Protein AF-X1JW30-F1 (afdb_monomer_lite)

InterPro domains:
  IPR005477 Deoxyxylulose-5-phosphate synthase [PF13292] (1-156)
  IPR005477 Deoxyxylulose-5-phosphate synthase [PTHR43322] (1-177)
  IPR029061 Thiamin diphosphate-binding fold [SSF52518] (1-176)

Secondary structure (DSSP, 8-state):
-HHHHHHHT-----EEEEEHHHHTSHHHHHHHHHHHHH----EEEEEE----SS---SHHHHHHHHHHHHHHHHHHHHHHHHHHTT-TTHHHHHHHHHHHHHHHHTT--S--HHHHHHHTT-EEEEEEETT-HHHHHHHHHHHHT-SS-EEEEEE--TTTT-HHHHS-TTGGG--------

Radius of gyration: 19.72 Å; chains: 1; bounding box: 57×34×56 Å

Organism: NCBI:txid412755

Foldseek 3Di:
DQVVCVVVVHDDAAEAEDEPQRCPDPVNVVVLLVQLVVQGQYEYEYEYAPDDLDPDDDDSSVLSVVQVVVVVLVVVVVVVVVVLVPDPCSVVVVVVNVVVVVVVVVPPPDDDVQNVSVVSNAREADQDAQPPVVRVVVRVVVSSPDRGHYYHRYHYHPCPPNVVCSVCVNVPPDDDDDDDD

pLDDT: mean 77.7, std 19.13, range [32.91, 98.06]

Structure (mmCIF, N/CA/C/O backbone):
data_AF-X1JW30-F1
#
_entry.id   AF-X1JW30-F1
#
loop_
_atom_site.group_PDB
_atom_site.id
_atom_site.type_symbol
_atom_site.label_atom_id
_atom_site.label_alt_id
_atom_site.label_comp_id
_atom_site.label_asym_id
_atom_site.label_entity_id
_atom_site.label_seq_id
_atom_site.pdbx_PDB_ins_code
_atom_site.Cartn_x
_atom_site.Cartn_y
_atom_site.Cartn_z
_atom_site.occupancy
_atom_site.B_iso_or_equiv
_atom_site.auth_seq_id
_atom_site.auth_comp_id
_atom_site.auth_asym_id
_atom_site.auth_atom_id
_atom_site.pdbx_PDB_model_num
ATOM 1 N N . MET A 1 1 ? -18.725 2.017 6.423 1.00 93.06 1 MET A N 1
ATOM 2 C CA . MET A 1 1 ? -18.702 0.553 6.645 1.00 93.06 1 MET A CA 1
ATOM 3 C C . MET A 1 1 ? -17.951 0.191 7.919 1.00 93.06 1 MET A C 1
ATOM 5 O O . MET A 1 1 ? -18.615 -0.245 8.840 1.00 93.06 1 MET A O 1
ATOM 9 N N . ALA A 1 2 ? -16.636 0.427 8.033 1.00 96.25 2 ALA A N 1
ATOM 10 C CA . ALA A 1 2 ? -15.860 0.019 9.218 1.00 96.25 2 ALA A CA 1
ATOM 11 C C . ALA A 1 2 ? -16.401 0.589 10.549 1.00 96.25 2 ALA A C 1
ATOM 13 O O . ALA A 1 2 ? -16.665 -0.163 11.473 1.00 96.25 2 ALA A O 1
ATOM 14 N N . ILE A 1 3 ? -16.714 1.886 10.600 1.00 96.69 3 ILE A N 1
ATOM 15 C CA . ILE A 1 3 ? -17.334 2.496 11.791 1.00 96.69 3 ILE A CA 1
ATOM 16 C C . ILE A 1 3 ? -18.726 1.928 12.088 1.00 96.69 3 ILE A C 1
ATOM 18 O O . ILE A 1 3 ? -19.068 1.710 13.241 1.00 96.69 3 ILE A O 1
ATOM 22 N N . ALA A 1 4 ? -19.528 1.655 11.057 1.00 97.06 4 ALA A N 1
ATOM 23 C CA . ALA A 1 4 ? -20.859 1.080 11.247 1.00 97.06 4 ALA A CA 1
ATOM 24 C C . ALA A 1 4 ? -20.782 -0.344 11.821 1.00 97.06 4 ALA A C 1
ATOM 26 O O . ALA A 1 4 ? -21.539 -0.661 12.730 1.00 97.06 4 ALA A O 1
ATOM 27 N N . ARG A 1 5 ? -19.836 -1.163 11.336 1.00 97.12 5 ARG A N 1
ATOM 28 C CA . ARG A 1 5 ? -19.518 -2.479 11.905 1.00 97.12 5 ARG A CA 1
ATOM 29 C C . ARG A 1 5 ? -19.197 -2.367 13.393 1.00 97.12 5 ARG A C 1
ATOM 31 O O . ARG A 1 5 ? -19.779 -3.083 14.196 1.00 97.12 5 ARG A O 1
ATOM 38 N N . ASP A 1 6 ? -18.288 -1.458 13.741 1.00 95.81 6 ASP A N 1
ATOM 39 C CA . ASP A 1 6 ? -17.817 -1.307 15.118 1.00 95.81 6 ASP A CA 1
ATOM 40 C C . ASP A 1 6 ? -18.956 -0.862 16.049 1.00 95.81 6 ASP A C 1
ATOM 42 O O . ASP A 1 6 ? -19.104 -1.402 17.141 1.00 95.81 6 ASP A O 1
ATOM 46 N N . LEU A 1 7 ? -19.808 0.068 15.598 1.00 97.06 7 LEU A N 1
ATOM 47 C CA . LEU A 1 7 ? -20.989 0.517 16.345 1.00 97.06 7 LEU A CA 1
ATOM 48 C C . LEU A 1 7 ? -22.055 -0.578 16.506 1.00 97.06 7 LEU A C 1
ATOM 50 O O . LEU A 1 7 ? -22.776 -0.575 17.500 1.00 97.06 7 LEU A O 1
ATOM 54 N N . ALA A 1 8 ? -22.162 -1.497 15.544 1.00 97.56 8 ALA A N 1
ATOM 55 C CA . ALA A 1 8 ? -23.084 -2.630 15.595 1.00 97.56 8 ALA A CA 1
ATOM 56 C C . ALA A 1 8 ? -22.550 -3.817 16.422 1.00 97.56 8 ALA A C 1
ATOM 58 O O . ALA A 1 8 ? -23.312 -4.732 16.723 1.00 97.56 8 ALA A O 1
ATOM 59 N N . GLY A 1 9 ? -21.267 -3.809 16.806 1.00 96.25 9 GLY A N 1
ATOM 60 C CA . GLY A 1 9 ? -20.623 -4.942 17.479 1.00 96.25 9 GLY A CA 1
ATOM 61 C C . GLY A 1 9 ? -20.348 -6.137 16.557 1.00 96.25 9 GLY A C 1
ATOM 62 O O . GLY A 1 9 ? -20.141 -7.248 17.042 1.00 96.25 9 GLY A O 1
ATOM 63 N N . ASP A 1 10 ? -20.349 -5.920 15.241 1.00 97.06 10 ASP A N 1
ATOM 64 C CA . ASP A 1 10 ? -20.069 -6.949 14.240 1.00 97.06 10 ASP A CA 1
ATOM 65 C C . ASP A 1 10 ? -18.554 -7.191 14.071 1.00 97.06 10 ASP A C 1
ATOM 67 O O . ASP A 1 10 ? -17.728 -6.345 14.413 1.00 97.06 10 ASP A O 1
ATOM 71 N N . ASP A 1 11 ? -18.165 -8.317 13.454 1.00 94.69 11 ASP A N 1
ATOM 72 C CA . ASP A 1 11 ? -16.746 -8.687 13.263 1.00 94.69 11 ASP A CA 1
ATOM 73 C C . ASP A 1 11 ? -16.348 -8.998 11.801 1.00 94.69 11 ASP A C 1
ATOM 75 O O . ASP A 1 11 ? -15.380 -9.709 11.520 1.00 94.69 11 ASP A O 1
ATOM 79 N N . TYR A 1 12 ? -17.060 -8.447 10.816 1.00 95.75 12 TYR A N 1
ATOM 80 C CA . TYR A 1 12 ? -16.685 -8.636 9.409 1.00 95.75 12 TYR A CA 1
ATOM 81 C C . TYR A 1 12 ? -15.482 -7.774 8.975 1.00 95.75 12 TYR A C 1
ATOM 83 O O . TYR A 1 12 ? -15.194 -6.697 9.503 1.00 95.75 12 TYR A O 1
ATOM 91 N N . HIS A 1 13 ? -14.755 -8.233 7.957 1.00 95.12 13 HIS A N 1
ATOM 92 C CA . HIS A 1 13 ? -13.636 -7.481 7.388 1.00 95.12 13 HIS A CA 1
ATOM 93 C C . HIS A 1 13 ? -14.127 -6.461 6.355 1.00 95.12 13 HIS A C 1
ATOM 95 O O . HIS A 1 13 ? -14.989 -6.761 5.532 1.00 95.12 13 HIS A O 1
ATOM 101 N N . VAL A 1 14 ? -13.550 -5.258 6.379 1.00 97.06 14 VAL A N 1
ATOM 102 C CA . VAL A 1 14 ? -13.794 -4.213 5.376 1.00 97.06 14 VAL A CA 1
ATOM 103 C C . VAL A 1 14 ? -12.520 -4.031 4.567 1.00 97.06 14 VAL A C 1
ATOM 105 O O . VAL A 1 14 ? -11.461 -3.775 5.145 1.00 97.06 14 VAL A O 1
ATOM 108 N N . ILE A 1 15 ? -12.629 -4.174 3.247 1.00 97.50 15 ILE A N 1
ATOM 109 C CA . ILE A 1 15 ? -11.513 -4.029 2.311 1.00 97.50 15 ILE A CA 1
ATOM 110 C C . ILE A 1 15 ? -11.893 -2.982 1.264 1.00 97.50 15 ILE A C 1
ATOM 112 O O . ILE A 1 15 ? -12.941 -3.092 0.632 1.00 97.50 15 ILE A O 1
ATOM 116 N N . ALA A 1 16 ? -11.049 -1.969 1.088 1.00 97.25 16 ALA A N 1
ATOM 117 C CA . ALA A 1 16 ? -11.183 -0.955 0.050 1.00 97.25 16 ALA A CA 1
ATOM 118 C C . ALA A 1 16 ? -10.051 -1.123 -0.964 1.00 97.25 16 ALA A C 1
ATOM 120 O O . ALA A 1 16 ? -8.890 -1.156 -0.574 1.00 97.25 16 ALA A O 1
ATOM 121 N N . ILE A 1 17 ? -10.373 -1.212 -2.254 1.00 96.88 17 ILE A N 1
ATOM 122 C CA . ILE A 1 17 ? -9.376 -1.299 -3.328 1.00 96.88 17 ILE A CA 1
ATOM 123 C C . ILE A 1 17 ? -9.356 0.035 -4.067 1.00 96.88 17 ILE A C 1
ATOM 125 O O . ILE A 1 17 ? -10.401 0.512 -4.509 1.00 96.88 17 ILE A O 1
ATOM 129 N N . ILE A 1 18 ? -8.178 0.637 -4.201 1.00 94.94 18 ILE A N 1
ATOM 130 C CA . ILE A 1 18 ? -7.988 1.939 -4.841 1.00 94.94 18 ILE A CA 1
ATOM 131 C C . ILE A 1 18 ? -6.841 1.880 -5.851 1.00 94.94 18 ILE A C 1
ATOM 133 O O . ILE A 1 18 ? -5.849 1.196 -5.626 1.00 94.94 18 ILE A O 1
ATOM 137 N N . GLY A 1 19 ? -6.977 2.578 -6.979 1.00 91.94 19 GLY A N 1
ATOM 138 C CA . GLY A 1 19 ? -5.892 2.732 -7.953 1.00 91.94 19 GLY A CA 1
ATOM 139 C C . GLY A 1 19 ? -4.917 3.852 -7.579 1.00 91.94 19 GLY A C 1
ATOM 140 O O . GLY A 1 19 ? -5.288 4.810 -6.897 1.00 91.94 19 GLY A O 1
ATOM 141 N N . ASP A 1 20 ? -3.695 3.779 -8.094 1.00 88.00 20 ASP A N 1
ATOM 142 C CA . ASP A 1 20 ? -2.661 4.822 -8.003 1.00 88.00 20 ASP A CA 1
ATOM 143 C C . ASP A 1 20 ? -3.094 6.189 -8.552 1.00 88.00 20 ASP A C 1
ATOM 145 O O . ASP A 1 20 ? -2.749 7.217 -7.975 1.00 88.00 20 ASP A O 1
ATOM 149 N N . GLY A 1 21 ? -3.914 6.236 -9.602 1.00 85.00 21 GLY A N 1
ATOM 150 C CA . GLY A 1 21 ? -4.504 7.499 -10.068 1.00 85.00 21 GLY A CA 1
ATOM 151 C C . GLY A 1 21 ? -5.602 8.056 -9.147 1.00 85.00 21 GLY A C 1
ATOM 152 O O . GLY A 1 21 ? -5.806 9.265 -9.063 1.00 85.00 21 GLY A O 1
ATOM 153 N N . ALA A 1 22 ? -6.320 7.190 -8.428 1.00 88.06 22 ALA A N 1
ATOM 154 C CA . ALA A 1 22 ? -7.417 7.605 -7.554 1.00 88.06 22 ALA A CA 1
ATOM 155 C C . ALA A 1 22 ? -6.911 8.088 -6.186 1.00 88.06 22 ALA A C 1
ATOM 157 O O . ALA A 1 22 ? -7.460 9.037 -5.625 1.00 88.06 22 ALA A O 1
ATOM 158 N N . ILE A 1 23 ? -5.836 7.484 -5.669 1.00 89.06 23 ILE A N 1
ATOM 159 C CA . ILE A 1 23 ? -5.263 7.848 -4.366 1.00 89.06 23 ILE A CA 1
ATOM 160 C C . ILE A 1 23 ? -4.626 9.245 -4.363 1.00 89.06 23 ILE A C 1
ATOM 162 O O . ILE A 1 23 ? -4.519 9.869 -3.312 1.00 89.06 23 ILE A O 1
ATOM 166 N N . THR A 1 24 ? -4.255 9.776 -5.534 1.00 84.12 24 THR A N 1
ATOM 167 C CA . THR A 1 24 ? -3.771 11.159 -5.669 1.00 84.12 24 THR A CA 1
ATOM 168 C C . THR A 1 24 ? -4.877 12.208 -5.534 1.00 84.12 24 THR A C 1
ATOM 170 O O . THR A 1 24 ? -4.575 13.394 -5.418 1.00 84.12 24 THR A O 1
ATOM 173 N N . GLY A 1 25 ? -6.151 11.804 -5.549 1.00 86.88 25 GLY A N 1
ATOM 174 C CA . GLY A 1 25 ? -7.276 12.706 -5.324 1.00 86.88 25 GLY A CA 1
ATOM 175 C C . GLY A 1 25 ? -7.365 13.166 -3.866 1.00 86.88 25 GLY A C 1
ATOM 176 O O . GLY A 1 25 ? -7.225 12.365 -2.945 1.00 86.88 25 GLY A O 1
ATOM 177 N N . GLY A 1 26 ? -7.670 14.450 -3.644 1.00 87.81 26 GLY A N 1
ATOM 178 C CA . GLY A 1 26 ? -7.732 15.031 -2.294 1.00 87.81 26 GLY A CA 1
ATOM 179 C C . GLY A 1 26 ? -8.696 14.307 -1.345 1.00 87.81 26 GLY A C 1
ATOM 180 O O . GLY A 1 26 ? -8.361 14.092 -0.186 1.00 87.81 26 GLY A O 1
ATOM 181 N N . MET A 1 27 ? -9.848 13.842 -1.846 1.00 92.19 27 MET A N 1
ATOM 182 C CA . MET A 1 27 ? -10.805 13.065 -1.042 1.00 92.19 27 MET A CA 1
ATOM 183 C C . MET A 1 27 ? -10.238 11.722 -0.574 1.00 92.19 27 MET A C 1
ATOM 185 O O . MET A 1 27 ? -10.523 11.299 0.542 1.00 92.19 27 MET A O 1
ATOM 189 N N . ALA A 1 28 ? -9.445 11.047 -1.410 1.00 92.25 28 ALA A N 1
ATOM 190 C CA . ALA A 1 28 ? -8.826 9.782 -1.032 1.00 92.25 28 ALA A CA 1
ATOM 191 C C . ALA A 1 28 ? -7.773 10.003 0.060 1.00 92.25 28 ALA A C 1
ATOM 193 O O . ALA A 1 28 ? -7.731 9.251 1.030 1.00 92.25 28 ALA A O 1
ATOM 194 N N . PHE A 1 29 ? -6.970 11.063 -0.064 1.00 90.12 29 PHE A N 1
ATOM 195 C CA . PHE A 1 29 ? -5.985 11.424 0.952 1.00 90.12 29 PHE A CA 1
ATOM 196 C C . PHE A 1 29 ? -6.639 11.805 2.290 1.00 90.12 29 PHE A C 1
ATOM 198 O O . PHE A 1 29 ? -6.235 11.293 3.331 1.00 90.12 29 PHE A O 1
ATOM 205 N N . GLU A 1 30 ? -7.695 12.621 2.264 1.00 93.25 30 GLU A N 1
ATOM 206 C CA . GLU A 1 30 ? -8.449 12.977 3.473 1.00 93.25 30 GLU A CA 1
ATOM 207 C C . GLU A 1 30 ? -9.092 11.745 4.122 1.00 93.25 30 GLU A C 1
ATOM 209 O O . GLU A 1 30 ? -9.022 11.561 5.335 1.00 93.25 30 GLU A O 1
ATOM 214 N N . ALA A 1 31 ? -9.653 10.837 3.317 1.00 95.00 31 ALA A N 1
ATOM 215 C CA . ALA A 1 31 ? -10.207 9.588 3.822 1.00 95.00 31 ALA A CA 1
ATOM 216 C C . ALA A 1 31 ? -9.140 8.703 4.487 1.00 95.00 31 ALA A C 1
ATOM 218 O O . ALA A 1 31 ? -9.427 8.085 5.509 1.00 95.00 31 ALA A O 1
ATOM 219 N N . LEU A 1 32 ? -7.916 8.646 3.951 1.00 94.38 32 LEU A N 1
ATOM 220 C CA . LEU A 1 32 ? -6.808 7.902 4.561 1.00 94.38 32 LEU A CA 1
ATOM 221 C C . LEU A 1 32 ? -6.380 8.512 5.896 1.00 94.38 32 LEU A C 1
ATOM 223 O O . LEU A 1 32 ? -6.203 7.773 6.863 1.00 94.38 32 LEU A O 1
ATOM 227 N N . ASN A 1 33 ? -6.285 9.840 5.964 1.00 94.25 33 ASN A N 1
ATOM 228 C CA . ASN A 1 33 ? -6.016 10.557 7.207 1.00 94.25 33 ASN A CA 1
ATOM 229 C C . ASN A 1 33 ? -7.102 10.273 8.262 1.00 94.25 33 ASN A C 1
ATOM 231 O O . ASN A 1 33 ? -6.800 9.923 9.402 1.00 94.25 33 ASN A O 1
ATOM 235 N N . GLN A 1 34 ? -8.375 10.316 7.859 1.00 95.81 34 GLN A N 1
ATOM 236 C CA . GLN A 1 34 ? -9.508 10.003 8.728 1.00 95.81 34 GLN A CA 1
ATOM 237 C C . GLN A 1 34 ? -9.497 8.539 9.195 1.00 95.81 34 GLN A C 1
ATOM 239 O O . GLN A 1 34 ? -9.752 8.259 10.365 1.00 95.81 34 GLN A O 1
ATOM 244 N N . VAL A 1 35 ? -9.204 7.590 8.301 1.00 95.31 35 VAL A N 1
ATOM 245 C CA . VAL A 1 35 ? -9.083 6.161 8.634 1.00 95.31 35 VAL A CA 1
ATOM 246 C C . VAL A 1 35 ? -7.995 5.944 9.683 1.00 95.31 35 VAL A C 1
ATOM 248 O O . VAL A 1 35 ? -8.228 5.244 10.669 1.00 95.31 35 VAL A O 1
ATOM 251 N N . GLY A 1 36 ? -6.842 6.579 9.489 1.00 94.56 36 GLY A N 1
ATOM 252 C CA . GLY A 1 36 ? -5.742 6.599 10.440 1.00 94.56 36 GLY A CA 1
ATOM 253 C C . GLY A 1 36 ? -6.133 7.127 11.811 1.00 94.56 36 GLY A C 1
ATOM 254 O O . GLY A 1 36 ? -5.902 6.470 12.825 1.00 94.56 36 GLY A O 1
ATOM 255 N N . HIS A 1 37 ? -6.789 8.287 11.828 1.00 95.62 37 HIS A N 1
ATOM 256 C CA . HIS A 1 37 ? -7.262 8.934 13.047 1.00 95.62 37 HIS A CA 1
ATOM 257 C C . HIS A 1 37 ? -8.276 8.079 13.822 1.00 95.62 37 HIS A C 1
ATOM 259 O O . HIS A 1 37 ? -8.191 7.970 15.043 1.00 95.62 37 HIS A O 1
ATOM 265 N N . LEU A 1 38 ? -9.227 7.454 13.121 1.00 95.06 38 LEU A N 1
ATOM 266 C CA . LEU A 1 38 ? -10.270 6.635 13.742 1.00 95.06 38 LEU A CA 1
ATOM 267 C C . LEU A 1 38 ? -9.743 5.287 14.251 1.00 95.06 38 LEU A C 1
ATOM 269 O O . LEU A 1 38 ? -10.348 4.702 15.146 1.00 95.06 38 LEU A O 1
ATOM 273 N N . GLY A 1 39 ? -8.666 4.756 13.664 1.00 94.19 39 GLY A N 1
ATOM 274 C CA . GLY A 1 39 ? -8.038 3.503 14.097 1.00 94.19 39 GLY A CA 1
ATOM 275 C C . GLY A 1 39 ? -8.902 2.245 13.925 1.00 94.19 39 GLY A C 1
ATOM 276 O O . GLY A 1 39 ? -8.510 1.170 14.375 1.00 94.19 39 GLY A O 1
ATOM 277 N N . SER A 1 40 ? -10.062 2.356 13.272 1.00 94.81 40 SER A N 1
ATOM 278 C CA . SER A 1 40 ? -10.979 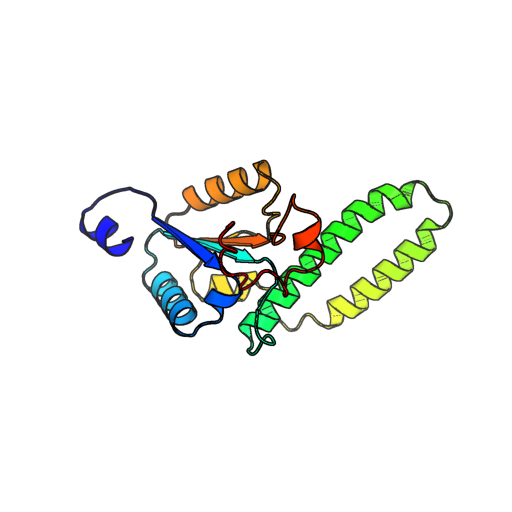1.240 13.022 1.00 94.81 40 SER A CA 1
ATOM 279 C C . SER A 1 40 ? -10.367 0.222 12.057 1.00 94.81 40 SER A C 1
ATOM 281 O O . SER A 1 40 ? -9.714 0.583 11.078 1.00 94.81 40 SER A O 1
ATOM 283 N N . ARG A 1 41 ? -10.609 -1.073 12.290 1.00 96.12 41 ARG A N 1
ATOM 284 C CA . ARG A 1 41 ? -10.047 -2.151 11.462 1.00 96.12 41 ARG A CA 1
ATOM 285 C C . ARG A 1 41 ? -10.576 -2.086 10.024 1.00 96.12 41 ARG A C 1
ATOM 287 O O . ARG A 1 41 ? -11.725 -2.448 9.760 1.00 96.12 41 ARG A O 1
ATOM 294 N N . ILE A 1 42 ? -9.724 -1.693 9.085 1.00 97.56 42 ILE A N 1
ATOM 295 C CA . ILE A 1 42 ? -9.985 -1.680 7.640 1.00 97.56 42 ILE A CA 1
ATOM 296 C C . ILE A 1 42 ? -8.694 -2.001 6.883 1.00 97.56 42 ILE A C 1
ATOM 298 O O . ILE A 1 42 ? -7.609 -1.617 7.312 1.00 97.56 42 ILE A O 1
ATOM 302 N N . CYS A 1 43 ? -8.805 -2.706 5.760 1.00 98.06 43 CYS A N 1
ATOM 303 C CA . CYS A 1 43 ? -7.692 -2.936 4.847 1.00 98.06 43 CYS A CA 1
ATOM 304 C C . CYS A 1 43 ? -7.871 -2.093 3.587 1.00 98.06 43 CYS A C 1
ATOM 306 O O . CYS A 1 43 ? -8.859 -2.240 2.872 1.00 98.06 43 CYS A O 1
ATOM 308 N N . VAL A 1 44 ? -6.926 -1.202 3.314 1.00 97.88 44 VAL A N 1
ATOM 309 C CA . VAL A 1 44 ? -6.852 -0.464 2.056 1.00 97.88 44 VAL A CA 1
ATOM 310 C C . VAL A 1 44 ? -5.813 -1.139 1.176 1.00 97.88 44 VAL A C 1
ATOM 312 O O . VAL A 1 44 ? -4.664 -1.288 1.574 1.00 97.88 44 VAL A O 1
ATOM 315 N N . VAL A 1 45 ? -6.210 -1.546 -0.021 1.00 98.00 45 VAL A N 1
ATOM 316 C CA . VAL A 1 45 ? -5.339 -2.154 -1.022 1.00 98.00 45 VAL A CA 1
ATOM 317 C C . VAL A 1 45 ? -5.130 -1.149 -2.144 1.00 98.00 45 VAL A C 1
ATOM 319 O O . VAL A 1 45 ? -6.066 -0.806 -2.867 1.00 98.00 45 VAL A O 1
ATOM 322 N N . LEU A 1 46 ? -3.897 -0.682 -2.298 1.00 96.25 46 LEU A N 1
ATOM 323 C CA . LEU A 1 46 ? -3.482 0.126 -3.434 1.00 96.25 46 LEU A CA 1
ATOM 324 C C . LEU A 1 46 ? -3.079 -0.794 -4.586 1.00 96.25 46 LEU A C 1
ATOM 326 O O . LEU A 1 46 ? -2.103 -1.530 -4.473 1.00 96.25 46 LEU A O 1
ATOM 330 N N . ASN A 1 47 ? -3.808 -0.718 -5.695 1.00 94.81 47 ASN A N 1
ATOM 331 C CA . ASN A 1 47 ? -3.426 -1.297 -6.975 1.00 94.81 47 ASN A CA 1
ATOM 332 C C . ASN A 1 47 ? -2.617 -0.267 -7.775 1.00 94.81 47 ASN A C 1
ATOM 334 O O . ASN A 1 47 ? -3.183 0.602 -8.439 1.00 94.81 47 ASN A O 1
ATOM 338 N N . ASP A 1 48 ? -1.296 -0.372 -7.692 1.00 91.88 48 ASP A N 1
ATOM 339 C CA . ASP A 1 48 ? -0.351 0.489 -8.387 1.00 91.88 48 ASP A CA 1
ATOM 340 C C . ASP A 1 48 ? 0.113 -0.141 -9.708 1.00 91.88 48 ASP A C 1
ATOM 342 O O . ASP A 1 48 ? 0.961 -1.036 -9.731 1.00 91.88 48 ASP A O 1
ATOM 346 N N . ASN A 1 49 ? -0.432 0.333 -10.830 1.00 86.81 49 ASN A N 1
ATOM 347 C CA . ASN A 1 49 ? -0.023 -0.106 -12.169 1.00 86.81 49 ASN A CA 1
ATOM 348 C C . ASN A 1 49 ? 0.878 0.910 -12.896 1.00 86.81 49 ASN A C 1
ATOM 350 O O . ASN A 1 49 ? 1.492 0.569 -13.912 1.00 86.81 49 ASN A O 1
ATOM 354 N N . GLY A 1 50 ? 0.993 2.134 -12.378 1.00 75.81 50 GLY A N 1
ATOM 355 C CA . GLY A 1 50 ? 1.816 3.197 -12.932 1.00 75.81 50 GLY A CA 1
ATOM 356 C C . GLY A 1 50 ? 1.295 3.913 -14.153 1.00 75.81 50 GLY A C 1
ATOM 357 O O . GLY A 1 50 ? 2.065 4.627 -14.794 1.00 75.81 50 GLY A O 1
ATOM 358 N N . MET A 1 51 ? 0.018 3.742 -14.473 1.00 65.25 51 MET A N 1
ATOM 359 C CA . MET A 1 51 ? -0.635 4.411 -15.583 1.00 65.25 51 MET A CA 1
ATOM 360 C C . MET A 1 51 ? -1.561 5.497 -15.044 1.00 65.25 51 MET A C 1
ATOM 362 O O . MET A 1 51 ? -2.692 5.230 -14.645 1.00 65.25 51 MET A O 1
ATOM 366 N N . SER A 1 52 ? -1.098 6.745 -15.103 1.00 51.56 52 SER A N 1
ATOM 367 C CA . SER A 1 52 ? -1.957 7.915 -14.936 1.00 51.56 52 SER A CA 1
ATOM 368 C C . SER A 1 52 ? -2.269 8.487 -16.321 1.00 51.56 52 SER A C 1
ATOM 370 O O . SER A 1 52 ? -1.362 8.714 -17.118 1.00 51.56 52 SER A O 1
ATOM 372 N N . ILE A 1 53 ? -3.556 8.668 -16.639 1.00 40.19 53 ILE A N 1
ATOM 373 C CA . ILE A 1 53 ? -4.043 9.139 -17.957 1.00 40.19 53 ILE A CA 1
ATOM 374 C C . ILE A 1 53 ? -3.561 10.575 -18.259 1.00 40.19 53 ILE A C 1
ATOM 376 O O . ILE A 1 53 ? -3.449 10.972 -19.416 1.00 40.19 53 ILE A O 1
ATOM 380 N N . SER A 1 54 ? -3.212 11.328 -17.217 1.00 43.88 54 SER A N 1
ATOM 381 C CA . SER A 1 54 ? -2.677 12.689 -17.276 1.00 43.88 54 SER A CA 1
ATOM 382 C C . SER A 1 54 ? -1.309 12.735 -16.587 1.00 43.88 54 SER A C 1
ATOM 384 O O . SER A 1 54 ? -1.087 11.950 -15.663 1.00 43.88 54 SER A O 1
ATOM 386 N N . PRO A 1 55 ? -0.388 13.636 -16.988 1.00 46.06 55 PRO A N 1
ATOM 387 C CA . PRO A 1 55 ? 0.938 13.736 -16.379 1.00 46.06 55 PRO A CA 1
ATOM 388 C C . PRO A 1 55 ? 0.835 13.800 -14.852 1.00 46.06 55 PRO A C 1
ATOM 390 O O . PRO A 1 55 ? 0.063 14.588 -14.303 1.00 46.06 55 PRO A O 1
ATOM 393 N N . THR A 1 56 ? 1.599 12.946 -14.173 1.00 52.94 56 THR A N 1
ATOM 394 C CA . THR A 1 56 ? 1.564 12.779 -12.720 1.00 52.94 56 THR A CA 1
ATOM 395 C C . THR A 1 56 ? 1.948 14.091 -12.031 1.00 52.94 56 THR A C 1
ATOM 397 O O . THR A 1 56 ? 3.114 14.485 -11.992 1.00 52.94 56 THR A O 1
ATOM 400 N N . VAL A 1 57 ? 0.958 14.794 -11.480 1.00 59.19 57 VAL A N 1
ATOM 401 C CA . VAL A 1 57 ? 1.157 16.022 -10.701 1.00 59.19 57 VAL A CA 1
ATOM 402 C C . VAL A 1 57 ? 1.010 15.727 -9.208 1.00 59.19 57 VAL A C 1
ATOM 404 O O . VAL A 1 57 ? 0.091 15.035 -8.785 1.00 59.19 57 VAL A O 1
ATOM 407 N N . GLY A 1 58 ? 1.928 16.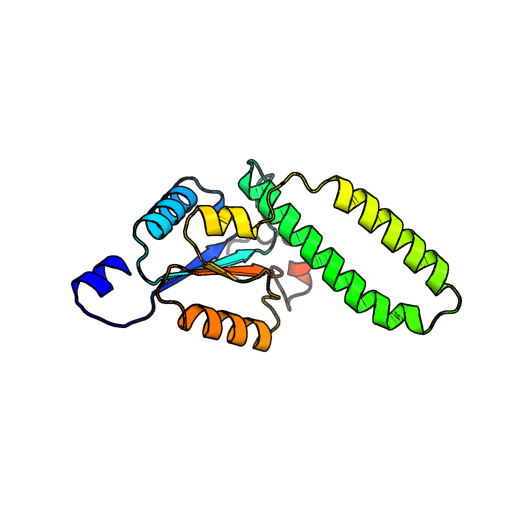257 -8.393 1.00 71.81 58 GLY A N 1
ATOM 408 C CA . GLY A 1 58 ? 1.853 16.197 -6.927 1.00 71.81 58 GLY A CA 1
ATOM 409 C C . GLY A 1 58 ? 2.939 15.363 -6.236 1.00 71.81 58 GLY A C 1
ATOM 410 O O . GLY A 1 58 ? 3.690 14.612 -6.858 1.00 71.81 58 GLY A O 1
ATOM 411 N N . GLY A 1 59 ? 3.054 15.535 -4.916 1.00 78.25 59 GLY A N 1
ATOM 412 C CA . GLY A 1 59 ? 4.058 14.853 -4.088 1.00 78.25 59 GLY A CA 1
ATOM 413 C C . GLY A 1 59 ? 3.793 13.356 -3.911 1.00 78.25 59 GLY A C 1
ATOM 414 O O . GLY A 1 59 ? 4.733 12.566 -3.953 1.00 78.25 59 GLY A O 1
ATOM 415 N N . LEU A 1 60 ? 2.521 12.960 -3.788 1.00 82.44 60 LEU A N 1
ATOM 416 C CA . LEU A 1 60 ? 2.134 11.559 -3.606 1.00 82.44 60 LEU A CA 1
ATOM 417 C C . LEU A 1 60 ? 2.411 10.716 -4.858 1.00 82.44 60 LEU A C 1
ATOM 419 O O . LEU A 1 60 ? 2.984 9.638 -4.756 1.00 82.44 60 LEU A O 1
ATOM 423 N N . ALA A 1 61 ? 2.108 11.253 -6.039 1.00 81.75 61 ALA A N 1
ATOM 424 C CA . ALA A 1 61 ? 2.475 10.654 -7.319 1.00 81.75 61 ALA A CA 1
ATOM 425 C C . ALA A 1 61 ? 3.982 10.351 -7.407 1.00 81.75 61 ALA A C 1
ATOM 427 O O . ALA A 1 61 ? 4.382 9.219 -7.669 1.00 81.75 61 ALA A O 1
ATOM 428 N N . LYS A 1 62 ? 4.827 11.344 -7.089 1.00 81.12 62 LYS A N 1
ATOM 429 C CA . LYS A 1 62 ? 6.292 11.184 -7.073 1.00 81.12 62 LYS A CA 1
ATOM 430 C C . LYS A 1 62 ? 6.763 10.144 -6.055 1.00 81.12 62 LYS A C 1
ATOM 432 O O . LYS A 1 62 ? 7.764 9.469 -6.294 1.00 81.12 62 LYS A O 1
ATOM 437 N N . LEU A 1 63 ? 6.080 10.036 -4.914 1.00 82.88 63 LEU A N 1
ATOM 438 C CA . LEU A 1 63 ? 6.376 9.013 -3.915 1.00 82.88 63 LEU A CA 1
ATOM 439 C C . LEU A 1 63 ? 6.082 7.613 -4.463 1.00 82.88 63 LEU A C 1
ATOM 441 O O . LEU A 1 63 ? 6.948 6.747 -4.362 1.00 82.88 63 LEU A O 1
ATOM 445 N N . LEU A 1 64 ? 4.906 7.403 -5.062 1.00 84.06 64 LEU A N 1
ATOM 446 C CA . LEU A 1 64 ? 4.523 6.121 -5.662 1.00 84.06 64 LEU A CA 1
ATOM 447 C C . LEU A 1 64 ? 5.469 5.727 -6.802 1.00 84.06 64 LEU A C 1
ATOM 449 O O . LEU A 1 64 ? 5.979 4.608 -6.815 1.00 84.06 64 LEU A O 1
ATOM 453 N N . ASP A 1 65 ? 5.818 6.667 -7.683 1.00 83.12 65 ASP A N 1
ATOM 454 C CA . ASP A 1 65 ? 6.781 6.422 -8.761 1.00 83.12 65 ASP A CA 1
ATOM 455 C C . ASP A 1 65 ? 8.158 5.999 -8.223 1.00 83.12 65 ASP A C 1
ATOM 457 O O . ASP A 1 65 ? 8.784 5.082 -8.763 1.00 83.12 65 ASP A O 1
ATOM 461 N N . ARG A 1 66 ? 8.617 6.606 -7.117 1.00 81.06 66 ARG A N 1
ATOM 462 C CA . ARG A 1 66 ? 9.855 6.196 -6.437 1.00 81.06 66 ARG A CA 1
ATOM 463 C C . ARG A 1 66 ? 9.749 4.777 -5.878 1.00 81.06 66 ARG A C 1
ATOM 465 O O . ARG A 1 66 ? 10.668 3.991 -6.091 1.00 81.06 66 ARG A O 1
ATOM 472 N N . VAL A 1 67 ? 8.637 4.433 -5.217 1.00 83.69 67 VAL A N 1
ATOM 473 C CA . VAL A 1 67 ? 8.399 3.068 -4.703 1.00 83.69 67 VAL A CA 1
ATOM 474 C C . VAL A 1 67 ? 8.508 2.053 -5.833 1.00 83.69 67 VAL A C 1
ATOM 476 O O . VAL A 1 67 ? 9.200 1.041 -5.711 1.00 83.69 67 VAL A O 1
ATOM 479 N N . ARG A 1 68 ? 7.830 2.336 -6.947 1.00 82.44 68 ARG A N 1
ATOM 480 C CA . ARG A 1 68 ? 7.765 1.444 -8.097 1.00 82.44 68 ARG A CA 1
ATOM 481 C C . ARG A 1 68 ? 9.131 1.268 -8.744 1.00 82.44 68 ARG A C 1
ATOM 483 O O . ARG A 1 68 ? 9.497 0.146 -9.096 1.00 82.44 68 ARG A O 1
ATOM 490 N N . PHE A 1 69 ? 9.890 2.354 -8.889 1.00 79.69 69 PHE A N 1
ATOM 491 C CA . PHE A 1 69 ? 11.253 2.307 -9.407 1.00 79.69 69 PHE A CA 1
ATOM 492 C C . PHE A 1 69 ? 12.160 1.450 -8.517 1.00 79.69 69 PHE A C 1
ATOM 494 O O . PHE A 1 69 ? 12.800 0.524 -9.019 1.00 79.69 69 PHE A O 1
ATOM 501 N N . ASP A 1 70 ? 12.157 1.696 -7.204 1.00 79.19 70 ASP A N 1
ATOM 502 C CA . ASP A 1 70 ? 12.971 0.948 -6.241 1.00 79.19 70 ASP A CA 1
ATOM 503 C C . ASP A 1 70 ? 12.619 -0.546 -6.242 1.00 79.19 70 ASP A C 1
ATOM 505 O O . ASP A 1 70 ? 13.510 -1.399 -6.209 1.00 79.19 70 ASP A O 1
ATOM 509 N N . TYR A 1 71 ? 11.328 -0.880 -6.326 1.00 81.94 71 TYR A N 1
ATOM 510 C CA . TYR A 1 71 ? 10.860 -2.260 -6.421 1.00 81.94 71 TYR A CA 1
ATOM 511 C C . TYR A 1 71 ? 11.312 -2.941 -7.721 1.00 81.94 71 TYR A C 1
ATOM 513 O O . TYR A 1 71 ? 11.901 -4.024 -7.684 1.00 81.94 71 TYR A O 1
ATOM 521 N N . ARG A 1 72 ? 11.089 -2.298 -8.877 1.00 79.00 72 ARG A N 1
ATOM 522 C CA . ARG A 1 72 ? 11.488 -2.831 -10.192 1.00 79.00 72 ARG A CA 1
ATOM 523 C C . ARG A 1 72 ? 13.001 -3.017 -10.284 1.00 79.00 72 ARG A C 1
ATOM 525 O O . ARG A 1 72 ? 13.453 -4.035 -10.808 1.00 79.00 72 ARG A O 1
ATOM 532 N N . TYR A 1 73 ? 13.776 -2.079 -9.738 1.00 75.31 73 TYR A N 1
ATOM 533 C CA . TYR A 1 73 ? 15.232 -2.177 -9.674 1.00 75.31 73 TYR A CA 1
ATOM 534 C C . TYR A 1 73 ? 15.677 -3.389 -8.844 1.00 75.31 73 TYR A C 1
ATOM 536 O O . TYR A 1 73 ? 16.474 -4.196 -9.318 1.00 75.31 73 T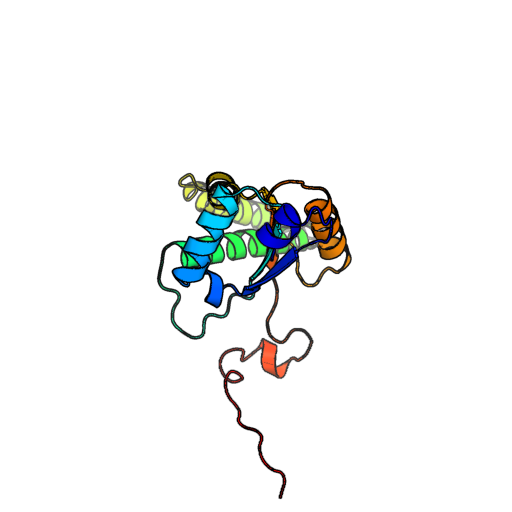YR A O 1
ATOM 544 N N . GLN A 1 74 ? 15.122 -3.575 -7.640 1.00 76.94 74 GLN A N 1
ATOM 545 C CA . GLN A 1 74 ? 15.436 -4.734 -6.792 1.00 76.94 74 GLN A CA 1
ATOM 546 C C . GLN A 1 74 ? 15.051 -6.066 -7.442 1.00 76.94 74 GLN A C 1
ATOM 548 O O . GLN A 1 74 ? 15.782 -7.050 -7.329 1.00 76.94 74 GLN A O 1
ATOM 553 N N . TRP A 1 75 ? 13.914 -6.115 -8.134 1.00 78.69 75 TRP A N 1
ATOM 554 C CA . TRP A 1 75 ? 13.492 -7.305 -8.867 1.00 78.69 75 TRP A CA 1
ATOM 555 C C . TRP A 1 75 ? 14.445 -7.636 -10.024 1.00 78.69 75 TRP A C 1
ATOM 557 O O . TRP A 1 75 ? 14.834 -8.794 -10.192 1.00 78.69 75 TRP A O 1
ATOM 567 N N . ALA A 1 76 ? 14.867 -6.623 -10.787 1.00 74.69 76 ALA A N 1
ATOM 568 C CA . ALA A 1 76 ? 15.842 -6.782 -11.862 1.00 74.69 76 ALA A CA 1
ATOM 569 C C . ALA A 1 76 ? 17.210 -7.227 -11.326 1.00 74.69 76 ALA A C 1
ATOM 571 O O . ALA A 1 76 ? 17.828 -8.109 -11.915 1.00 74.69 76 ALA A O 1
ATOM 572 N N . GLU A 1 77 ? 17.651 -6.685 -10.188 1.00 72.25 77 GLU A N 1
ATOM 573 C CA . GLU A 1 77 ? 18.874 -7.109 -9.501 1.00 72.25 77 GLU A CA 1
ATOM 574 C C . GLU A 1 77 ? 18.803 -8.590 -9.106 1.00 72.25 77 GLU A C 1
ATOM 576 O O . GLU A 1 77 ? 19.667 -9.358 -9.515 1.00 72.25 77 GLU A O 1
ATOM 581 N N . LYS A 1 78 ? 17.730 -9.032 -8.433 1.00 73.25 78 LYS A N 1
ATOM 582 C CA . LYS A 1 78 ? 17.541 -10.447 -8.053 1.00 73.25 78 LYS A CA 1
ATOM 583 C C . LYS A 1 78 ? 17.509 -11.398 -9.254 1.00 73.25 78 LYS A C 1
ATOM 585 O O . LYS A 1 78 ? 17.974 -12.533 -9.160 1.00 73.25 78 LYS A O 1
ATOM 590 N N . LYS A 1 79 ? 16.941 -10.968 -10.387 1.00 72.12 79 LYS A N 1
ATOM 591 C CA . LYS A 1 79 ? 16.972 -11.747 -11.637 1.00 72.12 79 LYS A CA 1
ATOM 592 C C . LYS A 1 79 ? 18.352 -11.736 -12.294 1.00 72.12 79 LYS A C 1
ATOM 594 O O . LYS A 1 79 ? 18.762 -12.755 -12.843 1.00 72.12 79 LYS A O 1
ATOM 599 N N . GLY A 1 80 ? 19.049 -10.605 -12.234 1.00 67.69 80 GLY A N 1
ATOM 600 C CA . GLY A 1 80 ? 20.387 -10.415 -12.781 1.00 67.69 80 GLY A CA 1
ATOM 601 C C . GLY A 1 80 ? 21.456 -11.184 -12.013 1.00 67.69 80 GLY A C 1
ATOM 602 O O . GLY A 1 80 ? 22.294 -11.814 -12.644 1.00 67.69 80 GLY A O 1
ATOM 603 N N . GLU A 1 81 ? 21.404 -11.218 -10.681 1.00 61.88 81 GLU A N 1
ATOM 604 C CA . GLU A 1 81 ? 22.321 -12.003 -9.839 1.00 61.88 81 GLU A CA 1
ATOM 605 C C . GLU A 1 81 ? 22.325 -13.483 -10.251 1.00 61.88 81 GLU A C 1
ATOM 607 O O . GLU A 1 81 ? 23.388 -14.060 -10.461 1.00 61.88 81 GLU A O 1
ATOM 612 N N . ARG A 1 82 ? 21.148 -14.055 -10.548 1.00 58.09 82 ARG A N 1
ATOM 613 C CA . ARG A 1 82 ? 21.020 -15.438 -11.048 1.00 58.09 82 ARG A CA 1
ATOM 614 C C . ARG A 1 82 ? 21.663 -15.683 -12.422 1.00 58.09 82 ARG A C 1
ATOM 616 O O . ARG A 1 82 ? 21.945 -16.829 -12.753 1.00 58.09 82 ARG A O 1
ATOM 623 N N . LEU A 1 83 ? 21.858 -14.641 -13.230 1.00 58.84 83 LEU A N 1
ATOM 624 C CA . LEU A 1 83 ? 22.474 -14.717 -14.564 1.00 58.84 83 LEU A CA 1
ATOM 625 C C . LEU A 1 83 ? 23.967 -14.351 -14.540 1.00 58.84 83 LEU A C 1
ATOM 627 O O . LEU A 1 83 ? 24.741 -14.844 -15.359 1.00 58.84 83 LEU A O 1
ATOM 631 N N . ILE A 1 84 ? 24.375 -13.480 -13.616 1.00 57.62 84 ILE A N 1
ATOM 632 C CA . ILE A 1 84 ? 25.730 -12.924 -13.529 1.00 57.62 84 ILE A CA 1
ATOM 633 C C . ILE A 1 84 ? 26.713 -13.915 -12.888 1.00 57.62 84 ILE A C 1
ATOM 635 O O . ILE A 1 84 ? 27.885 -13.913 -13.271 1.00 57.62 84 ILE A O 1
ATOM 639 N N . ASP A 1 85 ? 26.247 -14.810 -12.012 1.00 56.16 85 ASP A N 1
ATOM 640 C CA . ASP A 1 85 ? 27.082 -15.851 -11.387 1.00 56.16 85 ASP A CA 1
ATOM 641 C C . ASP A 1 85 ? 27.686 -16.849 -12.399 1.00 56.16 85 ASP A C 1
ATOM 643 O O . ASP A 1 85 ? 28.669 -17.524 -12.094 1.00 56.16 85 ASP A O 1
ATOM 647 N N . ALA A 1 86 ? 27.159 -16.910 -13.629 1.00 57.94 86 ALA A N 1
ATOM 648 C CA . ALA A 1 86 ? 27.614 -17.820 -14.683 1.00 57.94 86 ALA A CA 1
ATOM 649 C C . ALA A 1 86 ? 28.600 -17.199 -15.700 1.00 57.94 86 ALA A C 1
ATOM 651 O O . ALA A 1 86 ? 29.077 -17.908 -16.587 1.00 57.94 86 ALA A O 1
ATOM 652 N N . LEU A 1 87 ? 28.917 -15.896 -15.617 1.00 58.22 87 LEU A N 1
ATOM 653 C CA . LEU A 1 87 ? 29.697 -15.193 -16.650 1.00 58.22 87 LEU A CA 1
ATOM 654 C C . LEU A 1 87 ? 31.031 -14.611 -16.128 1.00 58.22 87 LEU A C 1
ATOM 656 O O . LEU A 1 87 ? 31.047 -13.865 -15.146 1.00 58.22 87 LEU A O 1
ATOM 660 N N . PRO A 1 88 ? 32.159 -14.809 -16.846 1.00 57.69 88 PRO A N 1
ATOM 661 C CA . PRO A 1 88 ? 33.487 -14.314 -16.448 1.00 57.69 88 PRO A CA 1
ATOM 662 C C . PRO A 1 88 ? 33.626 -12.773 -16.435 1.00 57.69 88 PRO A C 1
ATOM 664 O O . PRO A 1 88 ? 34.618 -12.244 -15.934 1.00 57.69 88 PRO A O 1
ATOM 667 N N . LEU A 1 89 ? 32.623 -12.032 -16.927 1.00 62.72 89 LEU A N 1
ATOM 668 C CA . LEU A 1 89 ? 32.527 -10.563 -16.879 1.00 62.72 89 LEU A CA 1
ATOM 669 C C . LEU A 1 89 ? 31.741 -10.016 -15.667 1.00 62.72 89 LEU A C 1
ATOM 671 O O . LEU A 1 89 ? 31.617 -8.795 -15.520 1.00 62.72 89 LEU A O 1
ATOM 675 N N . GLY A 1 90 ? 31.251 -10.878 -14.768 1.00 60.62 90 GLY A N 1
ATOM 676 C CA . GLY A 1 90 ? 30.344 -10.487 -13.683 1.00 60.62 90 GLY A CA 1
ATOM 677 C C . GLY A 1 90 ? 30.892 -9.419 -12.731 1.00 60.62 90 GLY A C 1
ATOM 678 O O . GLY A 1 90 ? 30.159 -8.531 -12.300 1.00 60.62 90 GLY A O 1
ATOM 679 N N . LYS A 1 91 ? 32.210 -9.392 -12.490 1.00 62.91 91 LYS A N 1
ATOM 680 C CA . LYS A 1 91 ? 32.841 -8.413 -11.582 1.00 62.91 91 LYS A CA 1
ATOM 681 C C . LYS A 1 91 ? 32.704 -6.955 -12.039 1.00 62.91 91 LYS A C 1
ATOM 683 O O . LYS A 1 91 ? 32.653 -6.076 -11.181 1.00 62.91 91 LYS A O 1
ATOM 688 N N . LYS A 1 92 ? 32.654 -6.670 -13.348 1.00 66.31 92 LYS A N 1
ATOM 689 C CA . LYS A 1 92 ? 32.477 -5.294 -13.863 1.00 66.31 92 LYS A CA 1
ATOM 690 C C . LYS A 1 92 ? 31.013 -4.852 -13.813 1.00 66.31 92 LYS A C 1
ATOM 692 O O . LYS A 1 92 ? 30.741 -3.712 -13.449 1.00 66.31 92 LYS A O 1
ATOM 697 N N . LEU A 1 93 ? 30.083 -5.765 -14.098 1.00 64.38 93 LEU A N 1
ATOM 698 C CA . LEU A 1 93 ? 28.643 -5.511 -13.987 1.00 64.38 93 LEU A CA 1
ATOM 699 C C . LEU A 1 93 ? 28.222 -5.275 -12.532 1.00 64.38 93 LEU A C 1
ATOM 701 O O . LEU A 1 93 ? 27.503 -4.320 -12.250 1.00 64.38 93 LEU A O 1
ATOM 705 N N . VAL A 1 94 ? 28.755 -6.066 -11.595 1.00 64.25 94 VAL A N 1
ATOM 706 C CA . VAL A 1 94 ? 28.542 -5.873 -10.152 1.00 64.25 94 VAL A CA 1
ATOM 707 C C . VAL A 1 94 ? 29.075 -4.514 -9.688 1.00 64.25 94 VAL A C 1
ATOM 709 O O . VAL A 1 94 ? 28.411 -3.827 -8.916 1.00 64.25 94 VAL A O 1
ATOM 712 N N . GLN A 1 95 ? 30.242 -4.079 -10.172 1.00 66.38 95 GLN A N 1
ATOM 713 C CA . GLN A 1 95 ? 30.792 -2.758 -9.836 1.00 66.38 95 GLN A CA 1
ATOM 714 C C . GLN A 1 95 ? 29.944 -1.606 -10.392 1.00 66.38 95 GLN A C 1
ATOM 716 O O . GLN A 1 95 ? 29.712 -0.628 -9.681 1.00 66.38 95 GLN A O 1
ATOM 721 N N . PHE A 1 96 ? 29.427 -1.736 -11.617 1.00 69.81 96 PHE A N 1
ATOM 722 C CA . PHE A 1 96 ? 28.514 -0.753 -12.204 1.00 69.81 96 PHE A CA 1
ATOM 723 C C . PHE A 1 96 ? 27.183 -0.684 -11.439 1.00 69.81 96 PHE A C 1
ATOM 725 O O . PHE A 1 96 ? 26.731 0.402 -11.075 1.00 69.81 96 PHE A O 1
ATOM 732 N N . GLY A 1 97 ? 26.613 -1.841 -11.087 1.00 66.19 97 GLY A N 1
ATOM 733 C CA . GLY A 1 97 ? 25.427 -1.934 -10.236 1.00 66.19 97 GLY A CA 1
ATOM 734 C C . GLY A 1 97 ? 25.650 -1.323 -8.850 1.00 66.19 97 GLY A C 1
ATOM 735 O O . GLY A 1 97 ? 24.805 -0.580 -8.359 1.00 66.19 97 GLY A O 1
ATOM 736 N N . GLN A 1 98 ? 26.813 -1.546 -8.229 1.00 66.44 98 GLN A N 1
ATOM 737 C CA . GLN A 1 98 ? 27.166 -0.915 -6.954 1.00 66.44 98 GLN A CA 1
ATOM 738 C C . GLN A 1 98 ? 27.321 0.606 -7.065 1.00 66.44 98 GLN A C 1
ATOM 740 O O . GLN A 1 98 ? 26.920 1.315 -6.141 1.00 66.44 98 GLN A O 1
ATOM 745 N N . TRP A 1 99 ? 27.884 1.118 -8.162 1.00 69.75 99 TRP A N 1
ATOM 746 C CA . TRP A 1 99 ? 28.004 2.556 -8.410 1.00 69.75 99 TRP A CA 1
ATOM 747 C C . TRP A 1 99 ? 26.630 3.214 -8.582 1.00 69.75 99 TRP A C 1
ATOM 749 O O . TRP A 1 99 ? 26.341 4.186 -7.882 1.00 69.75 99 TRP A O 1
ATOM 759 N N . LEU A 1 100 ? 25.738 2.616 -9.383 1.00 65.56 100 LEU A N 1
ATOM 760 C CA . LEU A 1 100 ? 24.336 3.039 -9.471 1.00 65.56 100 LEU A CA 1
ATOM 761 C C . LEU A 1 100 ? 23.676 3.015 -8.087 1.00 65.56 100 LEU A C 1
ATOM 763 O O . LEU A 1 100 ? 23.118 4.016 -7.646 1.00 65.56 100 LEU A O 1
ATOM 767 N N . ARG A 1 101 ? 23.828 1.919 -7.334 1.00 60.59 101 ARG A N 1
ATOM 768 C CA . ARG A 1 101 ? 23.266 1.765 -5.980 1.00 60.59 101 ARG A CA 1
ATOM 769 C C . ARG A 1 101 ? 23.790 2.808 -4.987 1.00 60.59 101 ARG A C 1
ATOM 771 O O . ARG A 1 101 ? 23.102 3.099 -4.009 1.00 60.59 101 ARG A O 1
ATOM 778 N N . ARG A 1 102 ? 25.007 3.336 -5.176 1.00 63.72 102 ARG A N 1
ATOM 779 C CA . ARG A 1 102 ? 25.573 4.441 -4.375 1.00 63.72 102 ARG A CA 1
ATOM 780 C C . ARG A 1 102 ? 25.006 5.793 -4.814 1.00 63.72 102 ARG A C 1
ATOM 782 O O . ARG A 1 102 ? 24.622 6.566 -3.943 1.00 63.72 102 ARG A O 1
ATOM 789 N N . GLY A 1 103 ? 24.866 6.032 -6.120 1.00 62.22 103 GLY A N 1
ATOM 790 C CA . GLY A 1 103 ? 24.207 7.226 -6.664 1.00 62.22 103 GLY A CA 1
ATOM 791 C C . GLY A 1 103 ? 22.744 7.345 -6.224 1.00 62.22 103 GLY A C 1
ATOM 792 O O . GLY A 1 103 ? 22.334 8.386 -5.721 1.00 62.22 103 GLY A O 1
ATOM 793 N N . PHE A 1 104 ? 21.985 6.247 -6.291 1.00 56.72 104 PHE A N 1
ATOM 794 C CA . PHE A 1 104 ? 20.591 6.197 -5.836 1.00 56.72 104 PHE A CA 1
ATOM 795 C C . PHE A 1 104 ? 20.453 6.284 -4.308 1.00 56.72 104 PHE A C 1
ATOM 797 O O . PHE A 1 104 ? 19.537 6.938 -3.812 1.00 56.72 104 PHE A O 1
ATOM 804 N N . ARG A 1 105 ? 21.386 5.710 -3.529 1.00 53.59 105 ARG A N 1
ATOM 805 C CA . ARG A 1 105 ? 21.408 5.889 -2.061 1.00 53.59 105 ARG A CA 1
ATOM 806 C C . ARG A 1 105 ? 21.653 7.336 -1.640 1.00 53.59 105 ARG A C 1
ATOM 808 O O . ARG A 1 105 ? 21.104 7.742 -0.622 1.00 53.59 105 ARG A O 1
ATOM 815 N N . GLY A 1 106 ? 22.429 8.100 -2.412 1.00 51.31 106 GLY A N 1
ATOM 816 C CA . GLY A 1 106 ? 22.654 9.530 -2.176 1.00 51.31 106 GLY A CA 1
ATOM 817 C C . GLY A 1 106 ? 21.379 10.380 -2.255 1.00 51.31 106 GLY A C 1
ATOM 818 O O . GLY A 1 106 ? 21.352 11.479 -1.716 1.00 51.31 106 GLY A O 1
ATOM 819 N N . PHE A 1 107 ? 20.303 9.851 -2.852 1.00 52.44 107 PHE A N 1
ATOM 820 C CA . PHE A 1 107 ? 18.992 10.500 -2.960 1.00 52.44 107 PHE A CA 1
ATOM 821 C C . PHE A 1 107 ? 18.003 10.090 -1.847 1.00 52.44 107 PHE A C 1
ATOM 823 O O . PHE A 1 107 ? 16.816 10.415 -1.921 1.00 52.44 107 PHE A O 1
ATOM 830 N N . LYS A 1 108 ? 18.461 9.383 -0.797 1.00 49.22 108 LYS A N 1
ATOM 831 C CA . LYS A 1 108 ? 17.656 9.052 0.397 1.00 49.22 108 LYS A CA 1
ATOM 832 C C . LYS A 1 108 ? 17.470 10.267 1.316 1.00 49.22 108 LYS A C 1
ATOM 834 O O . LYS A 1 108 ? 17.917 10.283 2.459 1.00 49.22 108 LYS A O 1
ATOM 839 N N . GLY A 1 109 ? 16.752 11.273 0.832 1.00 46.97 109 GLY A N 1
ATOM 840 C CA . GLY A 1 109 ? 16.118 12.277 1.683 1.00 46.97 109 GLY A CA 1
ATOM 841 C C . GLY A 1 109 ? 14.899 11.682 2.399 1.00 46.97 109 GLY A C 1
ATOM 842 O O . GLY A 1 109 ? 13.785 11.789 1.903 1.00 46.97 109 GLY A O 1
ATOM 843 N N . LEU A 1 110 ? 15.144 11.004 3.523 1.00 48.59 110 LEU A N 1
ATOM 844 C CA . LEU A 1 110 ? 14.309 10.911 4.738 1.00 48.59 110 LEU A CA 1
ATOM 845 C C . LEU A 1 110 ? 12.829 10.472 4.709 1.00 48.59 110 LEU A C 1
ATOM 847 O O . LEU A 1 110 ? 12.211 10.486 5.766 1.00 48.59 110 LEU A O 1
ATOM 851 N N . ILE A 1 111 ? 12.257 9.992 3.604 1.00 53.16 111 ILE A N 1
ATOM 852 C CA . ILE A 1 111 ? 10.933 9.338 3.647 1.00 53.16 111 ILE A CA 1
ATOM 853 C C . ILE A 1 111 ? 10.998 8.029 2.866 1.00 53.16 111 ILE A C 1
ATOM 855 O O . ILE A 1 111 ? 10.880 8.008 1.638 1.00 53.16 111 ILE A O 1
ATOM 859 N N . THR A 1 112 ? 11.210 6.922 3.582 1.00 63.59 112 THR A N 1
ATOM 860 C CA . THR A 1 112 ? 10.847 5.604 3.048 1.00 63.59 112 THR A CA 1
ATOM 861 C C . THR A 1 112 ? 9.327 5.611 2.891 1.00 63.59 112 THR A C 1
ATOM 863 O O . THR A 1 112 ? 8.656 6.059 3.814 1.00 63.59 112 THR A O 1
ATOM 866 N N . PRO A 1 113 ? 8.756 5.144 1.773 1.00 65.75 113 PRO A N 1
ATOM 867 C CA . PRO A 1 113 ? 7.311 5.181 1.545 1.00 65.75 113 PRO A CA 1
ATOM 868 C C . PRO A 1 113 ? 6.466 4.626 2.697 1.00 65.75 113 PRO A C 1
ATOM 870 O O . PRO A 1 113 ? 5.397 5.161 2.961 1.00 65.75 113 PRO A O 1
ATOM 873 N N . SER A 1 114 ? 6.981 3.632 3.428 1.00 74.06 114 SER A N 1
ATOM 874 C CA . SER A 1 114 ? 6.379 3.106 4.659 1.00 74.06 114 SER A CA 1
ATOM 875 C C . SER A 1 114 ? 6.126 4.185 5.718 1.00 74.06 114 SER A C 1
ATOM 877 O O . SER A 1 114 ? 5.057 4.205 6.311 1.00 74.06 114 SER A O 1
ATOM 879 N N . VAL A 1 115 ? 7.061 5.128 5.889 1.00 79.69 115 VAL A N 1
ATOM 880 C CA . VAL A 1 115 ? 6.981 6.202 6.892 1.00 79.69 115 VAL A CA 1
ATOM 881 C C . VAL A 1 115 ? 5.763 7.085 6.651 1.00 79.69 115 VAL A C 1
ATOM 883 O O . VAL A 1 115 ? 5.070 7.405 7.600 1.00 79.69 115 VAL A O 1
ATOM 886 N N . LEU A 1 116 ? 5.444 7.442 5.400 1.00 85.69 116 LEU A N 1
ATOM 887 C CA . LEU A 1 116 ? 4.264 8.277 5.136 1.00 85.69 116 LEU A CA 1
ATOM 888 C C . LEU A 1 116 ? 2.983 7.611 5.654 1.00 85.69 116 LEU A C 1
ATOM 890 O O . LEU A 1 116 ? 2.168 8.255 6.306 1.00 85.69 116 LEU A O 1
ATOM 894 N N . TRP A 1 117 ? 2.793 6.335 5.325 1.00 90.12 117 TRP A N 1
ATOM 895 C CA . TRP A 1 117 ? 1.573 5.612 5.676 1.00 90.12 117 TRP A CA 1
ATOM 896 C C . TRP A 1 117 ? 1.497 5.327 7.176 1.00 90.12 117 TRP A C 1
ATOM 898 O O . TRP A 1 117 ? 0.427 5.453 7.764 1.00 90.12 117 TRP A O 1
ATOM 908 N N . GLU A 1 118 ? 2.631 5.012 7.798 1.00 90.00 118 GLU A N 1
ATOM 909 C CA . GLU A 1 118 ? 2.730 4.800 9.243 1.00 90.00 118 GLU A CA 1
ATOM 910 C C . GLU A 1 118 ? 2.457 6.084 10.037 1.00 90.00 118 GLU A C 1
ATOM 912 O O . GLU A 1 118 ? 1.735 6.031 11.030 1.00 90.00 118 GLU A O 1
ATOM 917 N N . GLU A 1 119 ? 2.940 7.240 9.569 1.00 89.94 119 GLU A N 1
ATOM 918 C CA . GLU A 1 119 ? 2.632 8.557 10.152 1.00 89.94 119 GLU A CA 1
ATOM 919 C C . GLU A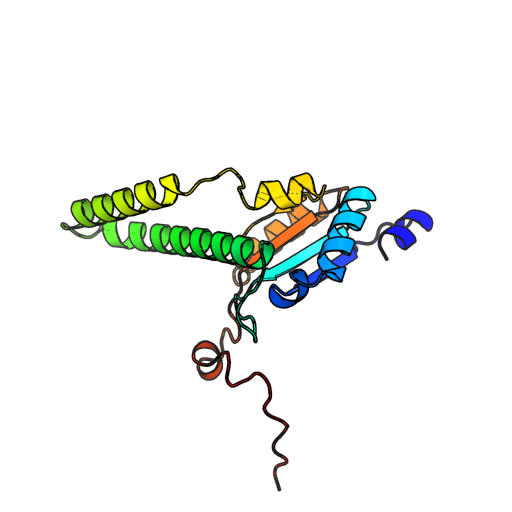 1 119 ? 1.150 8.927 9.991 1.00 89.94 119 GLU A C 1
ATOM 921 O O . GLU A 1 119 ? 0.564 9.569 10.860 1.00 89.94 119 GLU A O 1
ATOM 926 N N . LEU A 1 120 ? 0.499 8.454 8.922 1.00 91.75 120 LEU A N 1
ATOM 927 C CA . LEU A 1 120 ? -0.958 8.515 8.778 1.00 91.75 120 LEU A CA 1
ATOM 928 C C . LEU A 1 120 ? -1.688 7.485 9.657 1.00 91.75 120 LEU A C 1
ATOM 930 O O . LEU A 1 120 ? -2.900 7.376 9.558 1.00 91.75 120 LEU A O 1
ATOM 934 N N . GLY A 1 121 ? -1.005 6.704 10.497 1.00 93.88 121 GLY A N 1
ATOM 935 C CA . GLY A 1 121 ? -1.624 5.715 11.385 1.00 93.88 121 GLY A CA 1
ATOM 936 C C . GLY A 1 121 ? -2.009 4.393 10.711 1.00 93.88 121 GLY A C 1
ATOM 937 O O . GLY A 1 121 ? -2.720 3.580 11.309 1.00 93.88 121 GLY A O 1
ATOM 938 N N . LEU A 1 122 ? -1.546 4.149 9.483 1.00 95.81 122 LEU A N 1
ATOM 939 C CA . LEU A 1 122 ? -1.805 2.927 8.724 1.00 95.81 122 LEU A CA 1
ATOM 940 C C . LEU A 1 122 ? -0.621 1.963 8.859 1.00 95.81 122 LEU A C 1
ATOM 942 O O . LEU A 1 122 ? 0.532 2.329 8.651 1.00 95.81 122 LEU A O 1
ATOM 946 N N . THR A 1 123 ? -0.890 0.688 9.128 1.00 95.50 123 THR A N 1
ATOM 947 C CA . THR A 1 123 ? 0.149 -0.348 9.030 1.00 95.50 123 THR A CA 1
ATOM 948 C C . THR A 1 123 ? 0.437 -0.657 7.564 1.00 95.50 123 THR A C 1
ATOM 950 O O . THR A 1 123 ? -0.435 -1.161 6.856 1.00 95.50 123 THR A O 1
ATOM 953 N N . TYR A 1 124 ? 1.652 -0.367 7.104 1.00 94.75 124 TYR A N 1
ATOM 954 C CA . TYR A 1 124 ? 2.046 -0.547 5.709 1.00 94.75 124 TYR A CA 1
ATOM 955 C C . TYR A 1 124 ? 2.551 -1.968 5.411 1.00 94.75 124 TYR A C 1
ATOM 957 O O . TYR A 1 124 ? 3.409 -2.495 6.116 1.00 94.75 124 TYR A O 1
ATOM 965 N N . ILE A 1 125 ? 2.055 -2.577 4.330 1.00 94.50 125 ILE A N 1
ATOM 966 C CA . ILE A 1 125 ? 2.480 -3.894 3.836 1.00 94.50 125 ILE A CA 1
ATOM 967 C C . ILE A 1 125 ? 2.815 -3.770 2.346 1.00 94.50 125 ILE A C 1
ATOM 969 O O . ILE A 1 125 ? 1.931 -3.551 1.520 1.00 94.50 125 ILE A O 1
ATOM 973 N N . GLY A 1 126 ? 4.089 -3.930 1.985 1.00 90.31 126 GLY A N 1
ATOM 974 C CA . GLY A 1 126 ? 4.539 -3.967 0.591 1.00 90.31 126 GLY A CA 1
ATOM 975 C C . GLY A 1 126 ? 5.750 -3.074 0.293 1.00 90.31 126 GLY A C 1
ATOM 976 O O . GLY A 1 126 ? 6.489 -2.708 1.208 1.00 90.31 126 GLY A O 1
ATOM 977 N N . PRO A 1 127 ? 5.986 -2.718 -0.983 1.00 91.56 127 PRO A N 1
ATOM 978 C CA . PRO A 1 127 ? 5.210 -3.150 -2.147 1.00 91.56 127 PRO A CA 1
ATOM 979 C C . PRO A 1 127 ? 5.333 -4.663 -2.423 1.00 91.56 127 PRO A C 1
ATOM 981 O O . PRO A 1 127 ? 6.404 -5.241 -2.234 1.00 91.56 127 PRO A O 1
ATOM 984 N N . ILE A 1 128 ? 4.250 -5.297 -2.881 1.00 92.25 128 ILE A N 1
ATOM 985 C CA . ILE A 1 128 ? 4.194 -6.724 -3.256 1.00 92.25 128 ILE A CA 1
ATOM 986 C C . ILE A 1 128 ? 3.903 -6.907 -4.750 1.00 92.25 128 ILE A C 1
ATOM 988 O O . ILE A 1 128 ? 3.278 -6.044 -5.365 1.00 92.25 128 ILE A O 1
ATOM 992 N N . ASP A 1 129 ? 4.351 -8.026 -5.334 1.00 92.19 129 ASP A N 1
ATOM 993 C CA . ASP A 1 129 ? 3.994 -8.383 -6.716 1.00 92.19 129 ASP A CA 1
ATOM 994 C C . ASP A 1 129 ? 2.510 -8.757 -6.766 1.00 92.19 129 ASP A C 1
ATOM 996 O O . ASP A 1 129 ? 2.101 -9.768 -6.200 1.00 92.19 129 ASP A O 1
ATOM 1000 N N . GLY A 1 130 ? 1.698 -7.960 -7.452 1.00 92.75 130 GLY A N 1
ATOM 1001 C CA . GLY A 1 130 ? 0.274 -8.228 -7.630 1.00 92.75 130 GLY A CA 1
ATOM 1002 C C . GLY A 1 130 ? -0.042 -9.372 -8.577 1.00 92.75 130 GLY A C 1
ATOM 1003 O O . GLY A 1 130 ? -1.209 -9.674 -8.799 1.00 92.75 130 GLY A O 1
ATOM 1004 N N . HIS A 1 131 ? 0.980 -10.008 -9.140 1.00 91.44 131 HIS A N 1
ATOM 1005 C CA . HIS A 1 131 ? 0.818 -11.178 -9.984 1.00 91.44 131 HIS A CA 1
ATOM 1006 C C . HIS A 1 131 ? 1.385 -12.460 -9.389 1.00 91.44 131 HIS A C 1
ATOM 1008 O O . HIS A 1 131 ? 1.343 -13.503 -10.042 1.00 91.44 131 HIS A O 1
ATOM 1014 N N . ASP A 1 132 ? 1.922 -12.381 -8.177 1.00 93.69 132 ASP A N 1
ATOM 1015 C CA . ASP A 1 132 ? 2.252 -13.543 -7.372 1.00 93.69 132 ASP A CA 1
ATOM 1016 C C . ASP A 1 132 ? 1.107 -13.771 -6.380 1.00 93.69 132 ASP A C 1
ATOM 1018 O O . ASP A 1 132 ? 0.989 -13.088 -5.361 1.00 93.69 132 ASP A O 1
ATOM 1022 N N . ILE A 1 133 ? 0.239 -14.735 -6.699 1.00 94.69 133 ILE A N 1
ATOM 1023 C CA . ILE A 1 133 ? -0.924 -15.084 -5.871 1.00 94.69 133 ILE A CA 1
ATOM 1024 C C . ILE A 1 133 ? -0.487 -15.462 -4.448 1.00 94.69 133 ILE A C 1
ATOM 1026 O O . ILE A 1 133 ? -1.124 -15.035 -3.491 1.00 94.69 133 ILE A O 1
ATOM 1030 N N . ASN A 1 134 ? 0.629 -16.180 -4.282 1.00 96.19 134 ASN A N 1
ATOM 1031 C CA . ASN A 1 134 ? 1.097 -16.590 -2.956 1.00 96.19 134 ASN A CA 1
ATOM 1032 C C . ASN A 1 134 ? 1.559 -15.381 -2.130 1.00 96.19 134 ASN A C 1
ATOM 1034 O O . ASN A 1 134 ? 1.300 -15.301 -0.925 1.00 96.19 134 ASN A O 1
ATOM 1038 N N . ALA A 1 135 ? 2.234 -14.420 -2.770 1.00 93.69 135 ALA A N 1
ATOM 1039 C CA . ALA A 1 135 ? 2.634 -13.176 -2.117 1.00 93.69 135 ALA A CA 1
ATOM 1040 C C . ALA A 1 135 ? 1.411 -12.340 -1.702 1.00 93.69 135 ALA A C 1
ATOM 1042 O O . ALA A 1 135 ? 1.380 -11.815 -0.586 1.00 93.69 135 ALA A O 1
ATOM 1043 N N . LEU A 1 136 ? 0.392 -12.260 -2.565 1.00 96.31 136 LEU A N 1
ATOM 1044 C CA . LEU A 1 136 ? -0.881 -11.599 -2.265 1.00 96.31 136 LEU A CA 1
ATOM 1045 C C . LEU A 1 136 ? -1.612 -12.261 -1.094 1.00 96.31 136 LEU A C 1
ATOM 1047 O O . LEU A 1 136 ? -2.012 -11.568 -0.161 1.00 96.31 136 LEU A O 1
ATOM 1051 N N . GLU A 1 137 ? -1.762 -13.585 -1.112 1.00 97.00 137 GLU A N 1
ATOM 1052 C CA . GLU A 1 137 ? -2.412 -14.340 -0.037 1.00 97.00 137 GLU A CA 1
ATOM 1053 C C . GLU A 1 137 ? -1.701 -14.130 1.299 1.00 97.00 137 GLU A C 1
ATOM 1055 O O . GLU A 1 137 ? -2.349 -13.851 2.307 1.00 97.00 137 GLU A O 1
ATOM 1060 N N . THR A 1 138 ? -0.367 -14.176 1.297 1.00 97.12 138 THR A N 1
ATOM 1061 C CA . THR A 1 138 ? 0.449 -13.934 2.493 1.00 97.12 138 THR A CA 1
ATOM 1062 C C . THR A 1 138 ? 0.224 -12.526 3.040 1.00 97.12 138 THR A C 1
ATOM 1064 O O . THR A 1 138 ? -0.024 -12.353 4.233 1.00 97.12 138 THR A O 1
ATOM 1067 N N . ALA A 1 139 ? 0.263 -11.511 2.175 1.00 96.06 139 ALA A N 1
ATOM 1068 C CA . ALA A 1 139 ? 0.068 -10.123 2.577 1.00 96.06 139 ALA A CA 1
ATOM 1069 C C . ALA A 1 139 ? -1.355 -9.855 3.088 1.00 96.06 139 ALA A C 1
ATOM 1071 O O . ALA A 1 139 ? -1.528 -9.162 4.089 1.00 96.06 139 ALA A O 1
ATOM 1072 N N . LEU A 1 140 ? -2.376 -10.425 2.444 1.00 96.62 140 LEU A N 1
ATOM 1073 C CA . LEU A 1 140 ? -3.771 -10.289 2.868 1.00 96.62 140 LEU A CA 1
ATOM 1074 C C . LEU A 1 140 ? -4.045 -11.050 4.170 1.00 96.62 140 LEU A C 1
ATOM 1076 O O . LEU A 1 140 ? -4.762 -10.542 5.031 1.00 96.62 140 LEU A O 1
ATOM 1080 N N . ALA A 1 141 ? -3.444 -12.228 4.359 1.00 96.69 141 ALA A N 1
ATOM 1081 C CA . ALA A 1 141 ? -3.503 -12.959 5.621 1.00 96.69 141 ALA A CA 1
ATOM 1082 C C . ALA A 1 141 ? -2.834 -12.170 6.755 1.00 96.69 141 ALA A C 1
ATOM 1084 O O . ALA A 1 141 ? -3.385 -12.084 7.853 1.00 96.69 141 ALA A O 1
ATOM 1085 N N . GLN A 1 142 ? -1.694 -11.530 6.478 1.00 95.75 142 GLN A N 1
ATOM 1086 C CA . GLN A 1 142 ? -1.036 -10.633 7.423 1.00 95.75 142 GLN A CA 1
ATOM 1087 C C . GLN A 1 142 ? -1.928 -9.424 7.748 1.00 95.75 142 GLN A C 1
ATOM 1089 O O . GLN A 1 142 ? -2.154 -9.131 8.921 1.00 95.75 142 GLN A O 1
ATOM 1094 N N . ALA A 1 143 ? -2.497 -8.765 6.732 1.00 96.00 143 ALA A N 1
ATOM 1095 C CA . ALA A 1 143 ? -3.407 -7.630 6.896 1.00 96.00 143 ALA A CA 1
ATOM 1096 C C . ALA A 1 143 ? -4.629 -7.987 7.759 1.00 96.00 143 ALA A C 1
ATOM 1098 O O . ALA A 1 143 ? -5.022 -7.221 8.638 1.00 96.00 143 ALA A O 1
ATOM 1099 N N . ARG A 1 144 ? -5.192 -9.184 7.551 1.00 93.94 144 ARG A N 1
ATOM 1100 C CA . ARG A 1 144 ? -6.329 -9.719 8.312 1.00 93.94 144 ARG A CA 1
ATOM 1101 C C . ARG A 1 144 ? -6.044 -9.833 9.813 1.00 93.94 144 ARG A C 1
ATOM 1103 O O . ARG A 1 144 ? -6.973 -9.695 10.607 1.00 93.94 144 ARG A O 1
ATOM 1110 N N . GLY A 1 145 ? -4.792 -10.097 10.193 1.00 92.69 145 GLY A N 1
ATOM 1111 C CA . GLY A 1 145 ? -4.369 -10.258 11.585 1.00 92.69 145 GLY A CA 1
ATOM 1112 C C . GLY A 1 145 ? -4.256 -8.950 12.375 1.00 92.69 145 GLY A C 1
ATOM 1113 O O . GLY A 1 145 ? -4.192 -8.992 13.602 1.00 92.69 145 GLY A O 1
ATOM 1114 N N . TYR A 1 146 ? -4.247 -7.791 11.711 1.00 92.81 146 TYR A N 1
ATOM 1115 C CA . TYR A 1 146 ? -4.158 -6.503 12.394 1.00 92.81 146 TYR A CA 1
ATOM 1116 C C . TYR A 1 146 ? -5.527 -6.014 12.880 1.00 92.81 146 TYR A C 1
ATOM 1118 O O . TYR A 1 146 ? -6.534 -6.068 12.174 1.00 92.81 146 TYR A O 1
ATOM 1126 N N . SER A 1 147 ? -5.548 -5.462 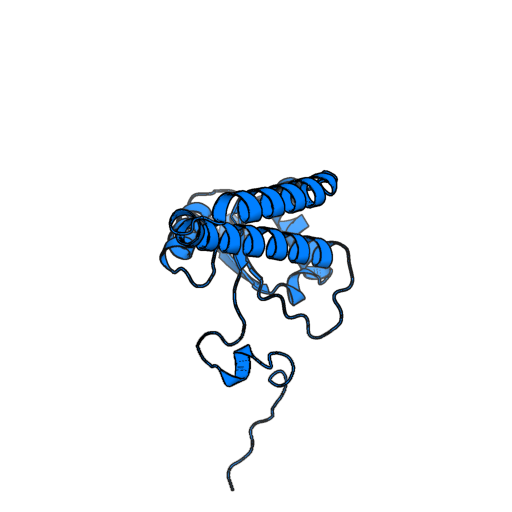14.095 1.00 90.94 147 SER A N 1
ATOM 1127 C CA . SER A 1 147 ? -6.695 -4.735 14.656 1.00 90.94 147 SER A CA 1
ATOM 1128 C C . SER A 1 147 ? -6.730 -3.255 14.256 1.00 90.94 147 SER A C 1
ATOM 1130 O O . SER A 1 147 ? -7.724 -2.581 14.505 1.00 90.94 147 SER A O 1
ATOM 1132 N N . LYS A 1 148 ? -5.659 -2.757 13.625 1.00 92.75 148 LYS A N 1
ATOM 1133 C CA . LYS A 1 148 ? -5.501 -1.380 13.138 1.00 92.75 148 LYS A CA 1
ATOM 1134 C C . LYS A 1 148 ? -5.764 -1.287 11.628 1.00 92.75 148 LYS A C 1
ATOM 1136 O O . LYS A 1 148 ? -5.738 -2.317 10.949 1.00 92.75 148 LYS A O 1
ATOM 1141 N N . PRO A 1 149 ? -5.973 -0.077 11.077 1.00 97.50 149 PRO A N 1
ATOM 1142 C CA . PRO A 1 149 ? -5.989 0.132 9.639 1.00 97.50 149 PRO A CA 1
ATOM 1143 C C . PRO A 1 149 ? -4.711 -0.389 8.973 1.00 97.50 149 PRO A C 1
ATOM 1145 O O . PRO A 1 149 ? -3.604 -0.157 9.464 1.00 97.50 149 PRO A O 1
ATOM 1148 N N . THR A 1 150 ? -4.852 -1.064 7.837 1.00 97.81 150 THR A N 1
ATOM 1149 C CA . THR A 1 150 ? -3.726 -1.568 7.038 1.00 97.81 150 THR A CA 1
ATOM 1150 C C . THR A 1 150 ? -3.742 -0.962 5.645 1.00 97.81 150 THR A C 1
ATOM 1152 O O . THR A 1 150 ? -4.805 -0.699 5.085 1.00 97.81 150 THR A O 1
ATOM 1155 N N . PHE A 1 151 ? -2.554 -0.756 5.086 1.00 97.44 151 PHE A N 1
ATOM 1156 C CA . PHE A 1 151 ? -2.342 -0.270 3.733 1.00 97.44 151 PHE A CA 1
ATOM 1157 C C . PHE A 1 151 ? -1.445 -1.253 2.974 1.00 97.44 151 PHE A C 1
ATOM 1159 O O . PHE A 1 151 ? -0.234 -1.304 3.192 1.00 97.44 151 PHE A O 1
ATOM 1166 N N . VAL A 1 152 ? -2.047 -2.056 2.101 1.00 97.44 152 VAL A N 1
ATOM 1167 C CA . VAL A 1 152 ? -1.363 -3.056 1.276 1.00 97.44 152 VAL A CA 1
ATOM 1168 C C . VAL A 1 152 ? -1.047 -2.441 -0.081 1.00 97.44 152 VAL A C 1
ATOM 1170 O O . VAL A 1 152 ? -1.953 -2.095 -0.835 1.00 97.44 152 VAL A O 1
ATOM 1173 N N . HIS A 1 153 ? 0.233 -2.309 -0.411 1.00 96.38 153 HIS A N 1
ATOM 1174 C CA . HIS A 1 153 ? 0.675 -1.743 -1.681 1.00 96.38 153 HIS A CA 1
ATOM 1175 C C . HIS A 1 153 ? 1.008 -2.852 -2.675 1.00 96.38 153 HIS A C 1
ATOM 1177 O O . HIS A 1 153 ? 2.009 -3.551 -2.535 1.00 96.38 153 HIS A O 1
ATOM 1183 N N . VAL A 1 154 ? 0.171 -2.992 -3.695 1.00 95.88 154 VAL A N 1
ATOM 1184 C CA . VAL A 1 154 ? 0.265 -4.026 -4.721 1.00 95.88 154 VAL A CA 1
ATOM 1185 C C . VAL A 1 154 ? 0.730 -3.407 -6.030 1.00 95.88 154 VAL A C 1
ATOM 1187 O O . VAL A 1 154 ? 0.053 -2.540 -6.570 1.00 95.88 154 VAL A O 1
ATOM 1190 N N . ILE A 1 155 ? 1.852 -3.880 -6.569 1.00 92.38 155 ILE A N 1
ATOM 1191 C CA . ILE A 1 155 ? 2.342 -3.457 -7.882 1.00 92.38 155 ILE A CA 1
ATOM 1192 C C . ILE A 1 155 ? 1.796 -4.404 -8.944 1.00 92.38 155 ILE A C 1
ATOM 1194 O O . ILE A 1 155 ? 2.052 -5.605 -8.899 1.00 92.38 155 ILE A O 1
ATOM 1198 N N . THR A 1 156 ? 1.084 -3.872 -9.931 1.00 90.69 156 THR A N 1
ATOM 1199 C CA . THR A 1 156 ? 0.528 -4.653 -11.039 1.00 90.69 156 THR A CA 1
ATOM 1200 C C . THR A 1 156 ? 1.030 -4.156 -12.395 1.00 90.69 156 THR A C 1
ATOM 1202 O O . THR A 1 156 ? 1.884 -3.277 -12.526 1.00 90.69 156 THR A O 1
ATOM 1205 N N . THR A 1 157 ? 0.532 -4.790 -13.451 1.00 84.44 157 THR A N 1
ATOM 1206 C CA . THR A 1 157 ? 0.788 -4.430 -14.842 1.00 84.44 157 THR A CA 1
ATOM 1207 C C . THR A 1 157 ? -0.563 -4.405 -15.521 1.00 84.44 157 THR A C 1
ATOM 1209 O O . THR A 1 157 ? -1.265 -5.418 -15.547 1.00 84.44 157 THR A O 1
ATOM 1212 N N . LYS A 1 158 ? -0.954 -3.233 -16.018 1.00 76.88 158 LYS A N 1
ATOM 1213 C CA . LYS A 1 158 ? -2.211 -3.080 -16.740 1.00 76.88 158 LYS A CA 1
ATOM 1214 C C . LYS A 1 158 ? -2.167 -3.935 -18.010 1.00 76.88 158 LYS A C 1
ATOM 1216 O O . LYS A 1 158 ? -1.156 -3.953 -18.700 1.00 76.88 158 LYS A O 1
ATOM 1221 N N . GLY A 1 159 ? -3.254 -4.647 -18.297 1.00 66.62 159 GLY A N 1
ATOM 1222 C CA . GLY A 1 159 ? -3.343 -5.501 -19.484 1.00 66.62 159 GLY A CA 1
ATOM 1223 C C . GLY A 1 159 ? -2.549 -6.807 -19.401 1.00 66.62 159 GLY A C 1
ATOM 1224 O O . GLY A 1 159 ? -2.389 -7.452 -20.432 1.00 66.62 159 GLY A O 1
ATOM 1225 N N . LYS A 1 160 ? -2.071 -7.219 -18.212 1.00 65.12 160 LYS A N 1
ATOM 1226 C CA . LYS A 1 160 ? -1.289 -8.455 -18.089 1.00 65.12 160 LYS A CA 1
ATOM 1227 C C . LYS A 1 160 ? -2.013 -9.658 -18.701 1.00 65.12 160 LYS A C 1
ATOM 1229 O O . LYS A 1 160 ? -3.144 -9.954 -18.325 1.00 65.12 160 LYS A O 1
ATOM 1234 N N . GLY A 1 161 ? -1.324 -10.375 -19.586 1.00 56.91 161 GLY A N 1
ATOM 1235 C CA . GLY A 1 161 ? -1.851 -11.549 -20.284 1.00 56.91 161 GLY A CA 1
ATOM 1236 C C . GLY A 1 161 ? -2.518 -11.232 -21.624 1.00 56.91 161 GLY A C 1
ATOM 1237 O O . GLY A 1 161 ? -2.899 -12.157 -22.335 1.00 56.91 161 GLY A O 1
ATOM 1238 N N . TYR A 1 162 ? -2.609 -9.954 -22.006 1.00 48.47 162 TYR A N 1
ATOM 1239 C CA . TYR A 1 162 ? -3.088 -9.508 -23.313 1.00 48.47 162 TYR A CA 1
ATOM 1240 C C . TYR A 1 162 ? -2.032 -8.607 -23.969 1.00 48.47 162 TYR A C 1
ATOM 1242 O O . TYR A 1 162 ? -2.011 -7.392 -2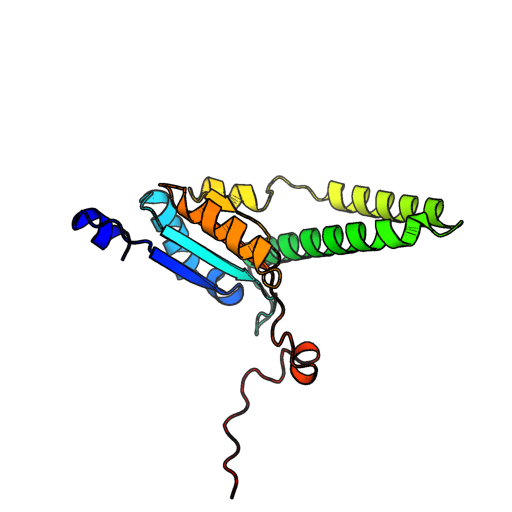3.772 1.00 48.47 162 TYR A O 1
ATOM 1250 N N . GLN A 1 163 ? -1.141 -9.219 -24.762 1.00 51.62 163 GLN A N 1
ATOM 1251 C CA . GLN A 1 163 ? 0.015 -8.550 -25.382 1.00 51.62 163 GLN A CA 1
ATOM 1252 C C . GLN A 1 163 ? -0.295 -7.225 -26.113 1.00 51.62 163 GLN A C 1
ATOM 1254 O O . GLN A 1 163 ? 0.518 -6.308 -25.997 1.00 51.62 163 GLN A O 1
ATOM 1259 N N . PRO A 1 164 ? -1.444 -7.047 -26.802 1.00 55.31 164 PRO A N 1
ATOM 1260 C CA . PRO A 1 164 ? -1.772 -5.765 -27.429 1.00 55.31 164 PRO A CA 1
ATOM 1261 C C . PRO A 1 164 ? -1.996 -4.610 -26.434 1.00 55.31 164 PRO A C 1
ATOM 1263 O O . PRO A 1 164 ? -1.753 -3.461 -26.783 1.00 55.31 164 PRO A O 1
ATOM 1266 N N . ALA A 1 165 ? -2.430 -4.885 -25.195 1.00 53.31 165 ALA A N 1
ATOM 1267 C CA . ALA A 1 165 ? -2.684 -3.853 -24.178 1.00 53.31 165 ALA A CA 1
ATOM 1268 C C . ALA A 1 165 ? -1.489 -3.591 -23.248 1.00 53.31 165 ALA A C 1
ATOM 1270 O O . ALA A 1 165 ? -1.433 -2.530 -22.626 1.00 53.31 165 ALA A O 1
ATOM 1271 N N . GLU A 1 166 ? -0.531 -4.521 -23.158 1.00 53.31 166 GLU A N 1
ATOM 1272 C CA . GLU A 1 166 ? 0.717 -4.319 -22.404 1.00 53.31 166 GLU A CA 1
ATOM 1273 C C . GLU A 1 166 ? 1.644 -3.300 -23.094 1.00 53.31 166 GLU A C 1
ATOM 1275 O O . GLU A 1 166 ? 2.376 -2.579 -22.417 1.00 53.31 166 GLU A O 1
ATOM 1280 N N . GLY A 1 167 ? 1.592 -3.218 -24.431 1.00 47.50 167 GLY A N 1
ATOM 1281 C CA . GLY A 1 167 ? 2.393 -2.289 -25.237 1.00 47.50 167 GLY A CA 1
ATOM 1282 C C . GLY A 1 167 ? 1.776 -0.901 -25.441 1.00 47.50 167 GLY A C 1
ATOM 1283 O O . GLY A 1 167 ? 2.511 0.033 -25.749 1.00 47.50 167 GLY A O 1
ATOM 1284 N N . ASP A 1 168 ? 0.460 -0.752 -25.248 1.00 49.22 168 ASP A N 1
ATOM 1285 C CA . ASP A 1 168 ? -0.278 0.467 -25.612 1.00 49.22 168 ASP A CA 1
ATOM 1286 C C . ASP A 1 168 ? -1.335 0.849 -24.560 1.00 49.22 168 ASP A C 1
ATOM 1288 O O . ASP A 1 168 ? -2.531 1.025 -24.808 1.00 49.22 168 ASP A O 1
ATOM 1292 N N . ALA A 1 169 ? -0.888 0.946 -23.308 1.00 47.66 169 ALA A N 1
ATOM 1293 C CA . ALA A 1 169 ? -1.753 1.165 -22.151 1.00 47.66 169 ALA A CA 1
ATOM 1294 C C . ALA A 1 169 ? -2.499 2.526 -22.156 1.00 47.66 169 ALA A C 1
ATOM 1296 O O . ALA A 1 169 ? -3.430 2.704 -21.357 1.00 47.66 169 ALA A O 1
ATOM 1297 N N . VAL A 1 170 ? -2.118 3.447 -23.056 1.00 48.28 170 VAL A N 1
ATOM 1298 C CA . VAL A 1 170 ? -2.761 4.752 -23.309 1.00 48.28 170 VAL A CA 1
ATOM 1299 C C . VAL A 1 170 ? -3.908 4.636 -24.325 1.00 48.28 170 VAL A C 1
ATOM 1301 O O . VAL A 1 170 ? -4.945 5.265 -24.128 1.00 48.28 170 VAL A O 1
ATOM 1304 N N . TYR A 1 171 ? -3.781 3.799 -25.362 1.00 42.56 171 TYR A N 1
ATOM 1305 C CA . TYR A 1 171 ? -4.753 3.733 -26.466 1.00 42.56 171 TYR A CA 1
ATOM 1306 C C . TYR A 1 171 ? -6.078 3.053 -26.076 1.00 42.56 171 TYR A C 1
ATOM 1308 O O . TYR A 1 171 ? -7.145 3.406 -26.570 1.00 42.56 171 TYR A O 1
ATOM 1316 N N . PHE A 1 172 ? -6.046 2.125 -25.116 1.00 41.25 172 PHE A N 1
ATOM 1317 C CA . PHE A 1 172 ? -7.233 1.363 -24.698 1.00 41.25 172 PHE A CA 1
ATOM 1318 C C . PHE A 1 172 ? -8.102 2.044 -23.631 1.00 41.25 172 PHE A C 1
ATOM 1320 O O . PHE A 1 172 ? -8.963 1.400 -23.034 1.00 41.25 172 PHE A O 1
ATOM 1327 N N . HIS A 1 173 ? -7.907 3.338 -23.360 1.00 42.53 173 HIS A N 1
ATOM 1328 C CA . HIS A 1 173 ? -8.705 4.043 -22.351 1.00 42.53 173 HIS A CA 1
ATOM 1329 C C . HIS A 1 173 ? -10.066 4.572 -22.829 1.00 42.53 173 HIS A C 1
ATOM 1331 O O . HIS A 1 173 ? -10.773 5.194 -22.040 1.00 42.53 173 HIS A O 1
ATOM 1337 N N . GLY A 1 174 ? -10.492 4.258 -24.055 1.00 40.28 174 GLY A N 1
ATOM 1338 C CA . GLY A 1 174 ? -11.838 4.611 -24.505 1.00 40.28 174 GLY A CA 1
ATOM 1339 C C . GLY A 1 174 ? -12.169 4.173 -25.923 1.00 40.28 174 GLY A C 1
ATOM 1340 O O . GLY A 1 174 ? -12.419 5.025 -26.768 1.00 40.28 174 GLY A O 1
ATOM 1341 N N . VAL A 1 175 ? -12.216 2.866 -26.192 1.00 32.91 175 VAL A N 1
ATOM 1342 C CA . VAL A 1 175 ? -12.893 2.379 -27.404 1.00 32.91 175 VAL A CA 1
ATOM 1343 C C . VAL A 1 175 ? -14.341 2.077 -27.022 1.00 32.91 175 VAL A C 1
ATOM 1345 O O . VAL A 1 175 ? -14.608 1.171 -26.232 1.00 32.91 175 VAL A O 1
ATOM 1348 N N . ALA A 1 176 ? -15.268 2.897 -27.520 1.00 36.81 176 ALA A N 1
ATOM 1349 C CA . ALA A 1 176 ? -16.694 2.591 -27.495 1.00 36.81 176 ALA A CA 1
ATOM 1350 C C . ALA A 1 176 ? -16.938 1.269 -28.237 1.00 36.81 176 ALA A C 1
ATOM 1352 O O . ALA A 1 176 ? -16.226 0.964 -29.191 1.00 36.81 176 ALA A O 1
ATOM 1353 N N . ALA A 1 177 ? -17.930 0.491 -27.801 1.00 37.75 177 ALA A N 1
ATOM 1354 C CA . ALA A 1 177 ? -18.320 -0.738 -28.480 1.00 37.75 177 ALA A CA 1
ATOM 1355 C C . ALA A 1 177 ? -18.578 -0.457 -29.972 1.00 37.75 177 ALA A C 1
ATOM 1357 O O . ALA A 1 177 ? -19.507 0.276 -30.314 1.00 37.75 177 ALA A O 1
ATOM 1358 N N . GLU A 1 178 ? -17.758 -1.026 -30.856 1.00 38.44 178 GLU A N 1
ATOM 1359 C CA . GLU A 1 178 ? -18.096 -1.105 -32.273 1.00 38.44 178 GLU A CA 1
ATOM 1360 C C . GLU A 1 178 ? -19.264 -2.084 -32.409 1.00 38.44 178 GLU A C 1
ATOM 1362 O O . GLU A 1 178 ? -19.123 -3.296 -32.228 1.00 38.44 178 GLU A O 1
ATOM 1367 N N . ASN A 1 179 ? -20.446 -1.528 -32.676 1.00 41.84 179 ASN A N 1
ATOM 1368 C CA . ASN A 1 179 ? -21.608 -2.287 -33.106 1.00 41.84 179 ASN A CA 1
ATOM 1369 C C . ASN A 1 179 ? -21.253 -3.015 -34.404 1.00 41.84 179 ASN A C 1
ATOM 1371 O O . ASN A 1 179 ? -21.013 -2.386 -35.434 1.00 41.84 179 ASN A O 1
ATOM 1375 N N . SER A 1 180 ? -21.239 -4.341 -34.339 1.00 38.81 180 SER A N 1
ATOM 1376 C CA . SER A 1 180 ? -21.198 -5.210 -35.510 1.00 38.81 180 SER A CA 1
ATOM 1377 C C . SER A 1 180 ? -22.549 -5.094 -36.219 1.00 38.81 180 SER A C 1
ATOM 1379 O O . SER A 1 180 ? -23.568 -5.526 -35.677 1.00 38.81 180 SER A O 1
ATOM 1381 N N . GLY A 1 181 ? -22.554 -4.443 -37.382 1.00 35.94 181 GLY A N 1
ATOM 1382 C CA . GLY A 1 181 ? -23.636 -4.515 -38.366 1.00 35.94 181 GLY A CA 1
ATOM 1383 C C . GLY A 1 181 ? -23.400 -5.649 -39.350 1.00 35.94 181 GLY A C 1
ATOM 1384 O O . GLY A 1 181 ? -22.213 -5.935 -39.626 1.00 35.94 181 GLY A O 1
#

Sequence (181 aa):
MAIARDLAGDDYHVIAIIGDGAITGGMAFEALNQVGHLGSRICVVLNDNGMSISPTVGGLAKLLDRVRFDYRYQWAEKKGERLIDALPLGKKLVQFGQWLRRGFRGFKGLITPSVLWEELGLTYIGPIDGHDINALETALAQARGYSKPTFVHVITTKGKGYQPAEGDAVYFHGVAAENSG